Protein AF-A0A7R9V8P3-F1 (afdb_monomer)

Organism: NCBI:txid1486919

Sequence (105 aa):
PSALEPLCMHASAADFASIRLMLAGAESMPSRLIGAVKIAAPAAKLSNLYGPTECTICCVSIDVTNYDADGVASVPIGKPGINQPCYVLDASMRMCPVGVPGELV

Nearest PDB structures (foldseek):
  3l8c-assembly2_B  TM=9.059E-01  e=7.437E-07  Streptococcus pyogenes serotype M6
  7r27-assembly1_A  TM=9.185E-01  e=1.185E-06  Lactiplantibacillus plantarum subsp. plantarum NC8
  3lgx-assembly2_B  TM=9.078E-01  e=2.018E-06  Streptococcus pyogenes M1 GAS
  7r27-assembly2_B  TM=9.196E-01  e=4.792E-06  Lactiplantibacillus plantarum subsp. plantarum NC8
  3lgx-assembly4_D  TM=9.036E-01  e=9.322E-06  Streptococcus pyogenes M1 GAS

Mean predicted aligned error: 3.51 Å

Solvent-accessible surface area (backbone atoms only — not comparable to full-atom values): 6126 Å² total; per-residue (Å²): 57,79,71,56,49,60,47,35,74,74,46,48,48,75,80,33,65,83,48,56,70,46,82,35,38,93,50,86,38,50,35,69,51,53,58,41,43,51,66,20,28,68,78,35,40,38,30,37,35,33,43,57,74,93,56,63,63,54,35,26,37,32,80,42,66,82,57,85,45,82,96,44,82,58,54,73,50,63,47,58,44,91,95,35,83,72,45,43,23,42,100,83,75,41,79,47,59,92,95,51,88,54,50,80,84

InterPro domains:
  IPR000873 AMP-dependent synthetase/ligase domain [PF00501] (5-105)

Radius of gyration: 15.6 Å; Cα contacts (8 Å, |Δi|>4): 176; chains: 1; bounding box: 33×26×43 Å

pLDDT: mean 93.25, std 4.81, range [73.5, 98.44]

Secondary structure (DSSP, 8-state):
-TTHHHHHHH--TTTTTT--EEEEESSPPBHHHHHHHHHH-TTSEEEEEE--GGG-S-SEEEE-TT---TT-SB----EEPTT----EE-TTS-BPPTT---EE-

Structure (mmCIF, N/CA/C/O backbone):
data_AF-A0A7R9V8P3-F1
#
_entry.id   AF-A0A7R9V8P3-F1
#
loop_
_atom_site.group_PDB
_atom_site.id
_atom_site.type_symbol
_atom_site.label_atom_id
_atom_site.label_alt_id
_atom_site.label_comp_id
_atom_site.label_asym_id
_atom_site.label_entity_id
_atom_site.label_seq_id
_atom_site.pdbx_PDB_ins_code
_atom_site.Cartn_x
_atom_site.Cartn_y
_atom_site.Cartn_z
_atom_site.occupancy
_atom_site.B_iso_or_equiv
_atom_site.auth_seq_id
_atom_site.auth_comp_id
_atom_site.auth_asym_id
_atom_site.auth_atom_id
_atom_site.pdbx_PDB_model_num
ATOM 1 N N . PRO A 1 1 ? -2.070 -7.138 -6.489 1.00 88.50 1 PRO A N 1
ATOM 2 C CA . PRO A 1 1 ? -0.628 -7.469 -6.533 1.00 88.50 1 PRO A CA 1
ATOM 3 C C . PRO A 1 1 ? -0.290 -8.602 -7.503 1.00 88.50 1 PRO A C 1
ATOM 5 O O . PRO A 1 1 ? 0.758 -8.570 -8.142 1.00 88.50 1 PRO A O 1
ATOM 8 N N . SER A 1 2 ? -1.209 -9.560 -7.638 1.00 92.31 2 SER A N 1
ATOM 9 C CA . SER A 1 2 ? -1.158 -10.703 -8.551 1.00 92.31 2 SER A CA 1
ATOM 10 C C . SER A 1 2 ? -0.789 -10.359 -9.999 1.00 92.31 2 SER A C 1
ATOM 12 O O . SER A 1 2 ? -0.031 -11.100 -10.612 1.00 92.31 2 SER A O 1
ATOM 14 N N . ALA A 1 3 ? -1.264 -9.232 -10.540 1.00 92.94 3 ALA A N 1
ATOM 15 C CA . ALA A 1 3 ? -0.968 -8.815 -11.915 1.00 92.94 3 ALA A CA 1
ATOM 16 C C . ALA A 1 3 ? 0.432 -8.199 -12.103 1.00 92.94 3 ALA A C 1
ATOM 18 O O . ALA A 1 3 ? 1.028 -8.337 -13.170 1.00 92.94 3 ALA A O 1
ATOM 19 N N . LEU A 1 4 ? 0.968 -7.519 -11.084 1.00 93.56 4 LEU A N 1
ATOM 20 C CA . LEU A 1 4 ? 2.263 -6.836 -11.188 1.00 93.56 4 LEU A CA 1
ATOM 21 C C . LEU A 1 4 ? 3.425 -7.832 -11.215 1.00 93.56 4 LEU A C 1
ATOM 23 O O . LEU A 1 4 ? 4.424 -7.621 -11.890 1.00 93.56 4 LEU A O 1
ATOM 27 N N . GLU A 1 5 ? 3.271 -8.947 -10.514 1.00 90.81 5 GLU A N 1
ATOM 28 C CA . GLU A 1 5 ? 4.289 -9.982 -10.438 1.00 90.81 5 GLU A CA 1
ATOM 29 C C . GLU A 1 5 ? 4.669 -10.611 -11.794 1.00 90.81 5 GLU A C 1
ATOM 31 O O . GLU A 1 5 ? 5.850 -10.568 -12.145 1.00 90.81 5 GLU A O 1
ATOM 36 N N . PRO A 1 6 ? 3.737 -11.161 -12.600 1.00 92.81 6 PRO A N 1
ATOM 37 C CA . PRO A 1 6 ? 4.077 -11.686 -13.915 1.00 92.81 6 PRO A CA 1
ATOM 38 C C . PRO A 1 6 ? 4.574 -10.586 -14.855 1.00 92.81 6 PRO A C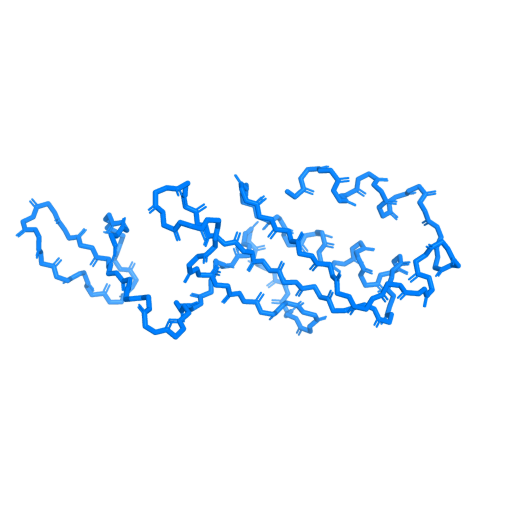 1
ATOM 40 O O . PRO A 1 6 ? 5.428 -10.873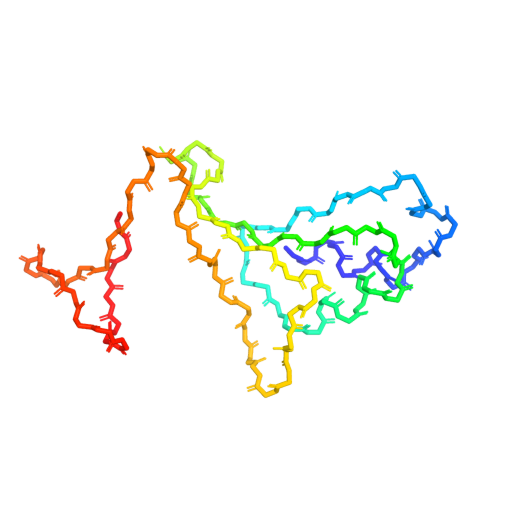 -15.689 1.00 92.81 6 PRO A O 1
ATOM 43 N N . LEU A 1 7 ? 4.116 -9.336 -14.710 1.00 93.88 7 LEU A N 1
ATOM 44 C CA . LEU A 1 7 ? 4.667 -8.213 -15.473 1.00 93.88 7 LEU A CA 1
ATOM 45 C C . LEU A 1 7 ? 6.159 -8.024 -15.176 1.00 93.88 7 LEU A C 1
ATOM 47 O O . LEU A 1 7 ? 6.950 -7.958 -16.110 1.00 93.88 7 LEU A O 1
ATOM 51 N N . CYS A 1 8 ? 6.570 -8.025 -13.906 1.00 92.81 8 CYS A N 1
ATOM 52 C CA . CYS A 1 8 ? 7.985 -7.933 -13.536 1.00 92.81 8 CYS A CA 1
ATOM 53 C C . CYS A 1 8 ? 8.825 -9.133 -14.002 1.00 92.81 8 CYS A C 1
ATOM 55 O O . CYS A 1 8 ? 10.022 -8.977 -14.213 1.00 92.81 8 CYS A O 1
ATOM 57 N N . MET A 1 9 ? 8.223 -10.315 -14.165 1.00 89.75 9 MET A N 1
ATOM 58 C CA . MET A 1 9 ? 8.933 -11.508 -14.649 1.00 89.75 9 MET A CA 1
ATOM 59 C C . MET A 1 9 ? 9.169 -11.511 -16.165 1.00 89.75 9 MET A C 1
ATOM 61 O O . MET A 1 9 ? 10.092 -12.177 -16.627 1.00 89.75 9 MET A O 1
ATOM 65 N N . HIS A 1 10 ? 8.337 -10.807 -16.938 1.00 90.94 10 HIS A N 1
ATOM 66 C CA . HIS A 1 10 ? 8.386 -10.839 -18.406 1.00 90.94 10 HIS A CA 1
ATOM 67 C C . HIS A 1 10 ? 8.825 -9.514 -19.042 1.00 90.94 10 HIS A C 1
ATOM 69 O O . HIS A 1 10 ? 9.210 -9.510 -20.209 1.00 90.94 10 HIS A O 1
ATOM 75 N N . ALA A 1 11 ? 8.767 -8.404 -18.306 1.00 88.69 11 ALA A N 1
ATOM 76 C CA . ALA A 1 11 ? 9.228 -7.098 -18.758 1.00 88.69 11 ALA A CA 1
ATOM 77 C C . ALA A 1 11 ? 10.690 -6.846 -18.364 1.00 88.69 11 ALA A C 1
ATOM 79 O O . ALA A 1 11 ? 11.191 -7.339 -17.354 1.00 88.69 11 ALA A O 1
ATOM 80 N N . SER A 1 12 ? 11.370 -6.033 -19.161 1.00 86.00 12 SER A N 1
ATOM 81 C CA . SER A 1 12 ? 12.722 -5.551 -18.905 1.00 86.00 12 SER A CA 1
ATOM 82 C C . SER A 1 12 ? 12.719 -4.162 -18.259 1.00 86.00 12 SER A C 1
ATOM 84 O O . SER A 1 12 ? 11.735 -3.423 -18.312 1.00 86.00 12 SER A O 1
ATOM 86 N N . ALA A 1 13 ? 13.873 -3.742 -17.734 1.00 87.88 13 ALA A N 1
ATOM 87 C CA . ALA A 1 13 ? 14.055 -2.373 -17.248 1.00 87.88 13 ALA A CA 1
ATOM 88 C C . ALA A 1 13 ? 13.808 -1.299 -18.320 1.00 87.88 13 ALA A C 1
ATOM 90 O O . ALA A 1 13 ? 13.415 -0.182 -17.984 1.00 87.88 13 ALA A O 1
ATOM 91 N N . ALA A 1 14 ? 14.000 -1.627 -19.602 1.00 91.38 14 ALA A N 1
ATOM 92 C CA . ALA A 1 14 ? 13.697 -0.716 -20.700 1.00 91.38 14 ALA A CA 1
ATOM 93 C C . ALA A 1 14 ? 12.183 -0.501 -20.863 1.00 91.38 14 ALA A C 1
ATOM 95 O O . ALA A 1 14 ? 11.754 0.634 -21.075 1.00 91.38 14 ALA A O 1
ATOM 96 N N . ASP A 1 15 ? 11.375 -1.550 -20.681 1.00 94.25 15 ASP A N 1
ATOM 97 C CA . ASP A 1 15 ? 9.909 -1.476 -20.779 1.00 94.25 15 ASP A CA 1
ATOM 98 C C . ASP A 1 15 ? 9.309 -0.593 -19.675 1.00 94.25 15 ASP A C 1
ATOM 100 O O . ASP A 1 15 ? 8.290 0.070 -19.874 1.00 94.25 15 ASP A O 1
ATOM 104 N N . PHE A 1 16 ? 9.979 -0.523 -18.521 1.00 95.31 16 PHE A N 1
ATOM 105 C CA . PHE A 1 16 ? 9.584 0.320 -17.393 1.00 95.31 16 PHE A CA 1
ATOM 106 C C . PHE A 1 16 ? 10.376 1.628 -17.257 1.00 95.31 16 PHE A C 1
ATOM 108 O O . PHE A 1 16 ? 10.193 2.342 -16.272 1.00 95.31 16 PHE A O 1
ATOM 115 N N . ALA A 1 17 ? 11.206 2.009 -18.234 1.00 93.62 17 ALA A N 1
ATOM 116 C CA . ALA A 1 17 ? 12.121 3.152 -18.110 1.00 93.62 17 ALA A CA 1
ATOM 117 C C . ALA A 1 17 ? 11.425 4.503 -17.819 1.00 93.62 17 ALA A C 1
ATOM 119 O O . ALA A 1 17 ? 11.997 5.396 -17.180 1.00 93.62 17 ALA A O 1
ATOM 120 N N . SER A 1 18 ? 10.184 4.676 -18.282 1.00 95.81 18 SER A N 1
ATOM 121 C CA . SER A 1 18 ? 9.381 5.882 -18.043 1.00 95.81 18 SER A CA 1
ATOM 122 C C . SER A 1 18 ? 8.511 5.803 -16.785 1.00 95.81 18 SER A C 1
ATOM 124 O O . SER A 1 18 ? 8.063 6.844 -16.299 1.00 95.81 18 SER A O 1
ATOM 126 N N . ILE A 1 19 ? 8.300 4.611 -16.216 1.00 96.31 19 ILE A N 1
ATOM 127 C CA . ILE A 1 19 ? 7.477 4.431 -15.020 1.00 96.31 19 ILE A CA 1
ATOM 128 C C . ILE A 1 19 ? 8.196 5.038 -13.813 1.00 96.31 19 ILE A C 1
ATOM 130 O O . ILE A 1 19 ? 9.393 4.853 -13.603 1.00 96.31 19 ILE A O 1
ATOM 134 N N . ARG A 1 20 ? 7.450 5.812 -13.021 1.00 96.75 20 ARG A N 1
ATOM 135 C CA . ARG A 1 20 ? 7.956 6.497 -11.818 1.00 96.75 20 ARG A CA 1
ATOM 136 C C . ARG A 1 20 ? 7.332 5.980 -10.533 1.00 96.75 20 ARG A C 1
ATOM 138 O O . ARG A 1 20 ? 7.939 6.100 -9.473 1.00 96.75 20 ARG A O 1
ATOM 145 N N . LEU A 1 21 ? 6.125 5.435 -10.623 1.00 97.12 21 LEU A N 1
ATOM 146 C CA . LEU A 1 21 ? 5.347 4.979 -9.485 1.00 97.12 21 LEU A CA 1
ATOM 147 C C . LEU A 1 21 ? 4.496 3.787 -9.909 1.00 97.12 21 LEU A C 1
ATOM 149 O O . LEU A 1 21 ? 3.742 3.871 -10.877 1.00 97.12 21 LEU A O 1
ATOM 153 N N . MET A 1 22 ? 4.622 2.699 -9.164 1.00 96.69 22 MET A N 1
ATOM 154 C CA . MET A 1 22 ? 3.783 1.518 -9.247 1.00 96.69 22 MET A CA 1
ATOM 155 C C . MET A 1 22 ? 2.925 1.456 -7.988 1.00 96.69 22 MET A C 1
ATOM 157 O O . MET A 1 22 ? 3.430 1.490 -6.866 1.00 96.69 22 MET A O 1
ATOM 161 N N . LEU A 1 23 ? 1.614 1.386 -8.187 1.00 96.19 23 LEU A N 1
ATOM 162 C CA . LEU A 1 23 ? 0.630 1.284 -7.120 1.00 96.19 23 LEU A CA 1
ATOM 163 C C . LEU A 1 23 ? 0.040 -0.123 -7.158 1.00 96.19 23 LEU A C 1
ATOM 165 O O . LEU A 1 23 ? -0.518 -0.530 -8.176 1.00 96.19 23 LEU A O 1
ATOM 169 N N . ALA A 1 24 ? 0.174 -0.867 -6.064 1.00 95.12 24 ALA A N 1
ATOM 170 C CA . ALA A 1 24 ? -0.396 -2.200 -5.924 1.00 95.12 24 ALA A CA 1
ATOM 171 C C . ALA A 1 24 ? -1.386 -2.205 -4.758 1.00 95.12 24 ALA A C 1
ATOM 173 O O . ALA A 1 24 ? -1.081 -1.680 -3.697 1.00 95.12 24 ALA A O 1
ATOM 174 N N . GLY A 1 25 ? -2.563 -2.800 -4.938 1.00 93.31 25 GLY A N 1
ATOM 175 C CA . GLY A 1 25 ? -3.575 -2.903 -3.883 1.00 93.31 25 GLY A CA 1
ATOM 176 C C . GLY A 1 25 ? -4.649 -3.938 -4.206 1.00 93.31 25 GLY A C 1
ATOM 177 O O . GLY A 1 25 ? -4.475 -4.721 -5.140 1.00 93.31 25 GLY A O 1
ATOM 178 N N . ALA A 1 26 ? -5.745 -3.933 -3.444 1.00 88.94 26 ALA A N 1
ATOM 179 C CA . ALA A 1 26 ? -6.882 -4.874 -3.511 1.00 88.94 26 ALA A CA 1
ATOM 180 C C . ALA A 1 26 ? -6.610 -6.317 -3.036 1.00 88.94 26 ALA A C 1
ATOM 182 O O . ALA A 1 26 ? -7.546 -7.075 -2.802 1.00 88.94 26 ALA A O 1
ATOM 183 N N . GLU A 1 27 ? -5.351 -6.695 -2.834 1.00 93.06 27 GLU A N 1
ATOM 184 C CA . GLU A 1 27 ? -4.939 -8.003 -2.319 1.00 93.06 27 GLU A CA 1
ATOM 185 C C . GLU A 1 27 ? -3.754 -7.815 -1.368 1.00 93.06 27 GLU A C 1
ATOM 187 O O . GLU A 1 27 ? -3.039 -6.812 -1.454 1.00 93.06 27 GLU A O 1
ATOM 192 N N . SER A 1 28 ? -3.495 -8.803 -0.508 1.00 92.75 28 SER A N 1
ATOM 193 C CA . SER A 1 28 ? -2.271 -8.818 0.297 1.00 92.75 28 SER A CA 1
ATOM 194 C C . SER A 1 28 ? -1.038 -8.819 -0.608 1.00 92.75 28 SER A C 1
ATOM 196 O O . SER A 1 28 ? -0.945 -9.605 -1.555 1.00 92.75 28 SER A O 1
ATOM 198 N N . MET A 1 29 ? -0.086 -7.929 -0.327 1.00 94.06 29 MET A N 1
ATOM 199 C CA . MET A 1 29 ? 1.153 -7.850 -1.087 1.00 94.06 29 MET A CA 1
ATOM 200 C C . MET A 1 29 ? 2.218 -8.762 -0.462 1.00 94.06 29 MET A C 1
ATOM 202 O O . MET A 1 29 ? 2.621 -8.535 0.685 1.00 94.06 29 MET A O 1
ATOM 206 N N . PRO A 1 30 ? 2.711 -9.778 -1.195 1.00 91.88 30 PRO A N 1
ATOM 207 C CA . PRO A 1 30 ? 3.794 -10.617 -0.709 1.00 91.88 30 PRO A CA 1
ATOM 208 C C . PRO A 1 30 ? 5.122 -9.852 -0.766 1.00 91.88 30 PRO A C 1
ATOM 210 O O . PRO A 1 30 ? 5.382 -9.112 -1.717 1.00 91.88 30 PRO A O 1
ATOM 213 N N . SER A 1 31 ? 5.997 -10.081 0.213 1.00 90.81 31 SER A N 1
ATOM 214 C CA . SER A 1 31 ? 7.327 -9.454 0.304 1.00 90.81 31 SER A CA 1
ATOM 215 C C . SER A 1 31 ? 8.170 -9.636 -0.964 1.00 90.81 31 SER A C 1
ATOM 217 O O . SER A 1 31 ? 8.826 -8.700 -1.417 1.00 90.81 31 SER A O 1
ATOM 219 N N . ARG A 1 32 ? 8.076 -10.807 -1.610 1.00 89.75 32 ARG A N 1
ATOM 220 C CA . ARG A 1 32 ? 8.802 -11.126 -2.855 1.00 89.75 32 ARG A CA 1
ATOM 221 C C . ARG A 1 32 ? 8.521 -10.168 -4.021 1.00 89.75 32 ARG A C 1
ATOM 223 O O . ARG A 1 32 ? 9.402 -9.965 -4.855 1.00 89.75 32 ARG A O 1
ATOM 230 N N . LEU A 1 33 ? 7.340 -9.541 -4.063 1.00 91.88 33 LEU A N 1
ATOM 231 C CA . LEU A 1 33 ? 6.992 -8.591 -5.125 1.00 91.88 33 LEU A CA 1
ATOM 232 C C . LEU A 1 33 ? 7.865 -7.329 -5.073 1.00 91.88 33 LEU A C 1
ATOM 234 O O . LEU A 1 33 ? 8.196 -6.776 -6.119 1.00 91.88 33 LEU A O 1
ATOM 238 N N . ILE A 1 34 ? 8.297 -6.909 -3.878 1.00 93.06 34 ILE A N 1
ATOM 239 C CA . ILE A 1 34 ? 9.191 -5.753 -3.709 1.00 93.06 34 ILE A CA 1
ATOM 240 C C . ILE A 1 34 ? 10.515 -6.008 -4.441 1.00 93.06 34 ILE A C 1
ATOM 242 O O . ILE A 1 34 ? 10.983 -5.161 -5.202 1.00 93.06 34 ILE A O 1
ATOM 246 N N . GLY A 1 35 ? 11.089 -7.204 -4.270 1.00 90.94 35 GLY A N 1
ATOM 247 C CA . GLY A 1 35 ? 12.320 -7.606 -4.952 1.00 90.94 35 GLY A CA 1
ATOM 248 C C . GLY A 1 35 ? 12.160 -7.671 -6.472 1.00 90.94 35 GLY A C 1
ATOM 249 O O . GLY A 1 35 ? 13.001 -7.144 -7.199 1.00 90.94 35 GLY A O 1
ATOM 250 N N . ALA A 1 36 ? 11.056 -8.251 -6.954 1.00 91.94 36 ALA A N 1
ATOM 251 C CA . ALA A 1 36 ? 10.768 -8.336 -8.386 1.00 91.94 36 ALA A CA 1
ATOM 252 C C . ALA A 1 36 ? 10.665 -6.945 -9.040 1.00 91.94 36 ALA A C 1
ATOM 254 O O . ALA A 1 36 ? 11.281 -6.704 -10.078 1.00 91.94 36 ALA A O 1
ATOM 255 N N . VAL A 1 37 ? 9.959 -6.004 -8.402 1.00 94.25 37 VAL A N 1
ATOM 256 C CA . VAL A 1 37 ? 9.839 -4.618 -8.886 1.00 94.25 37 VAL A CA 1
ATOM 257 C C . VAL A 1 37 ? 11.183 -3.896 -8.845 1.00 94.25 37 VAL A C 1
ATOM 259 O O . VAL A 1 37 ? 11.526 -3.206 -9.800 1.00 94.25 37 VAL A O 1
ATOM 262 N N . LYS A 1 38 ? 11.986 -4.083 -7.792 1.00 92.25 38 LYS A N 1
ATOM 263 C CA . LYS A 1 38 ? 13.313 -3.456 -7.679 1.00 92.25 38 LYS A CA 1
ATOM 264 C C . LYS A 1 38 ? 14.262 -3.876 -8.806 1.00 92.25 38 LYS A C 1
ATOM 266 O O . LYS A 1 38 ? 15.067 -3.064 -9.252 1.00 92.25 38 LYS A O 1
ATOM 271 N N . ILE A 1 39 ? 14.164 -5.124 -9.267 1.00 91.44 39 ILE A N 1
ATOM 272 C CA . ILE A 1 39 ? 14.948 -5.641 -10.398 1.00 91.44 39 ILE A CA 1
ATOM 273 C C . ILE A 1 39 ? 14.386 -5.125 -11.728 1.00 91.44 39 ILE A C 1
ATOM 275 O O . ILE A 1 39 ? 15.140 -4.614 -12.554 1.00 91.44 39 ILE A O 1
ATOM 279 N N . ALA A 1 40 ? 13.073 -5.254 -11.938 1.00 93.62 40 ALA A N 1
ATOM 280 C CA . ALA A 1 40 ? 12.445 -4.951 -13.221 1.00 93.62 40 ALA A CA 1
ATOM 281 C C . ALA A 1 40 ? 12.291 -3.444 -13.481 1.00 93.62 40 ALA A C 1
ATOM 283 O O . ALA A 1 40 ? 12.362 -3.015 -14.623 1.00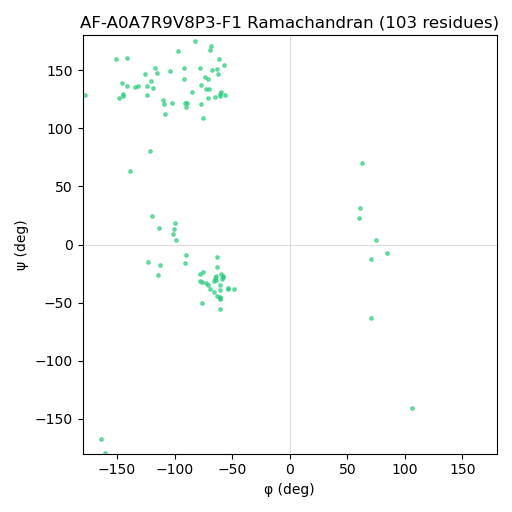 93.62 40 ALA A O 1
ATOM 284 N N . ALA A 1 41 ? 12.085 -2.626 -12.449 1.00 95.00 41 ALA A N 1
ATOM 285 C CA . ALA A 1 41 ? 11.817 -1.193 -12.555 1.00 95.00 41 ALA A CA 1
ATOM 286 C C . ALA A 1 41 ? 12.581 -0.390 -11.480 1.00 95.00 41 ALA A C 1
ATOM 288 O O . ALA A 1 41 ? 11.964 0.273 -10.646 1.00 95.00 41 ALA A O 1
ATOM 289 N N . PRO A 1 42 ? 13.927 -0.388 -11.494 1.00 92.88 42 PRO A N 1
ATOM 290 C CA . PRO A 1 42 ? 14.748 0.191 -10.421 1.00 92.88 42 PRO A CA 1
ATOM 291 C C . PRO A 1 42 ? 14.569 1.706 -10.221 1.00 92.88 42 PRO A C 1
ATOM 293 O O . PRO A 1 42 ? 14.931 2.236 -9.174 1.00 92.88 42 PRO A O 1
ATOM 296 N N . ALA A 1 43 ? 14.035 2.417 -11.219 1.00 93.94 43 ALA A N 1
ATOM 297 C CA . ALA A 1 43 ? 13.753 3.851 -11.144 1.00 93.94 43 ALA A CA 1
ATOM 298 C C . ALA A 1 43 ? 12.337 4.178 -10.627 1.00 93.94 43 ALA A C 1
ATOM 300 O O . ALA A 1 43 ? 12.030 5.349 -10.391 1.00 93.94 43 ALA A O 1
ATOM 301 N N . ALA A 1 44 ? 11.467 3.174 -10.483 1.00 96.50 44 ALA A N 1
ATOM 302 C CA . ALA A 1 44 ? 10.099 3.356 -10.027 1.00 96.50 44 ALA A CA 1
ATOM 303 C C . ALA A 1 44 ? 9.998 3.208 -8.505 1.00 96.50 44 ALA A C 1
ATOM 305 O O . ALA A 1 44 ? 10.631 2.351 -7.892 1.00 96.50 44 ALA A O 1
ATOM 306 N N . LYS A 1 45 ? 9.142 4.028 -7.898 1.00 97.38 45 LYS A N 1
ATOM 307 C CA . LYS A 1 45 ? 8.665 3.811 -6.533 1.00 97.38 45 LYS A CA 1
ATOM 308 C C . LYS A 1 45 ? 7.584 2.739 -6.515 1.00 97.38 45 LYS A C 1
ATOM 310 O O . LYS A 1 45 ? 6.838 2.613 -7.485 1.00 97.38 45 LYS A O 1
ATOM 315 N N . LEU A 1 46 ? 7.455 2.028 -5.401 1.00 97.06 46 LEU A N 1
ATOM 316 C CA . LEU A 1 46 ? 6.396 1.045 -5.183 1.00 97.06 46 LEU A CA 1
ATOM 317 C C . LEU A 1 46 ? 5.620 1.398 -3.918 1.00 97.06 46 LEU A C 1
ATOM 319 O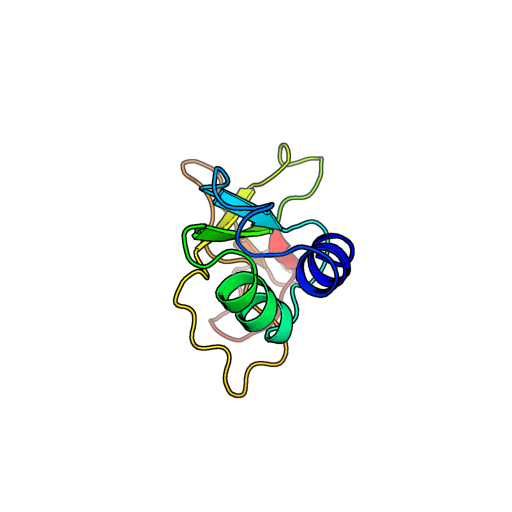 O . LEU A 1 46 ? 6.222 1.547 -2.857 1.00 97.06 46 LEU A O 1
ATOM 323 N N . SER A 1 47 ? 4.293 1.467 -4.016 1.00 97.31 47 SER A N 1
ATOM 324 C CA . SER A 1 47 ? 3.421 1.646 -2.853 1.00 97.31 47 SER A CA 1
ATOM 325 C C . SER A 1 47 ? 2.381 0.539 -2.756 1.00 97.31 47 SER A C 1
ATOM 327 O O . SER A 1 47 ? 1.744 0.187 -3.753 1.00 97.31 47 SER A O 1
ATOM 329 N N . ASN A 1 48 ? 2.184 0.040 -1.534 1.00 96.69 48 ASN A N 1
ATOM 330 C CA . ASN A 1 48 ? 1.036 -0.791 -1.192 1.00 96.69 48 ASN A CA 1
ATOM 331 C C . ASN A 1 48 ? -0.140 0.118 -0.842 1.00 96.69 48 ASN A C 1
ATOM 333 O O . ASN A 1 48 ? 0.021 1.040 -0.039 1.00 96.69 48 ASN A O 1
ATOM 337 N N . LEU A 1 49 ? -1.302 -0.151 -1.420 1.00 96.50 49 LEU A N 1
ATOM 338 C CA . LEU A 1 49 ? -2.535 0.586 -1.203 1.00 96.50 49 LEU A CA 1
ATOM 339 C C . LEU A 1 49 ? -3.613 -0.344 -0.657 1.00 96.50 49 LEU A C 1
ATOM 341 O O . LEU A 1 49 ? -3.789 -1.472 -1.123 1.00 96.50 49 LEU A O 1
ATOM 345 N N . TYR A 1 50 ? -4.395 0.178 0.274 1.00 95.75 50 TYR A N 1
ATOM 346 C CA . TYR A 1 50 ? -5.592 -0.463 0.781 1.00 95.75 50 TYR A CA 1
ATOM 347 C C . TYR A 1 50 ? -6.738 0.544 0.845 1.00 95.75 50 TYR A C 1
ATOM 349 O O . TYR A 1 50 ? -6.590 1.681 1.299 1.00 95.75 50 TYR A O 1
ATOM 357 N N . GLY A 1 51 ? -7.903 0.104 0.395 1.00 94.44 51 GLY A N 1
ATOM 358 C CA . GLY A 1 51 ? -9.151 0.828 0.540 1.00 94.44 51 GLY A CA 1
ATOM 359 C C . GLY A 1 51 ? -10.290 0.005 -0.049 1.00 94.44 51 GLY A C 1
ATOM 360 O O . GLY A 1 51 ? -10.164 -0.459 -1.184 1.00 94.44 51 GLY A O 1
ATOM 361 N N . PRO A 1 52 ? -11.384 -0.218 0.694 1.00 93.94 52 PRO A N 1
ATOM 362 C CA . PRO A 1 52 ? -12.603 -0.741 0.100 1.00 93.94 52 PRO A CA 1
ATOM 363 C C . PRO A 1 52 ? -13.243 0.321 -0.810 1.00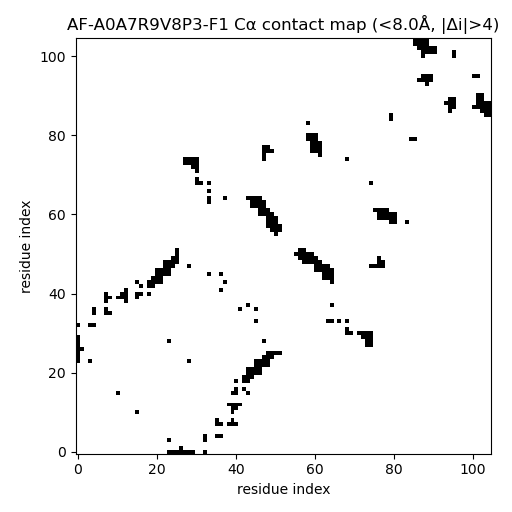 93.94 52 PRO A C 1
ATOM 365 O O . PRO A 1 52 ? -12.885 1.504 -0.772 1.00 93.94 52 PRO A O 1
ATOM 368 N N . THR A 1 53 ? -14.210 -0.092 -1.628 1.00 94.50 53 THR A N 1
ATOM 369 C CA . THR A 1 53 ? -14.871 0.804 -2.595 1.00 94.50 53 THR A CA 1
ATOM 370 C C . THR A 1 53 ? -15.564 1.972 -1.887 1.00 94.50 53 THR A C 1
ATOM 372 O O . THR A 1 53 ? -15.476 3.116 -2.331 1.00 94.50 53 THR A O 1
ATOM 375 N N . GLU A 1 54 ? -16.177 1.694 -0.739 1.00 95.38 54 GLU A N 1
ATOM 376 C CA . GLU A 1 54 ? -16.900 2.610 0.142 1.00 95.38 54 GLU A CA 1
ATOM 377 C C . GLU A 1 54 ? -16.016 3.754 0.663 1.00 95.38 54 GLU A C 1
ATOM 379 O O . GLU A 1 54 ? -16.511 4.847 0.933 1.00 95.38 54 GLU A O 1
ATOM 384 N N . CYS A 1 55 ? -14.698 3.539 0.730 1.00 90.44 55 CYS A N 1
ATOM 385 C CA . CYS A 1 55 ? -13.719 4.523 1.193 1.00 90.44 55 CYS A CA 1
ATOM 386 C C . CYS A 1 55 ? -12.996 5.249 0.042 1.00 90.44 55 CYS A C 1
ATOM 388 O O . CYS A 1 55 ? -11.956 5.866 0.264 1.00 90.44 55 CYS A O 1
ATOM 390 N N . THR A 1 56 ? -13.555 5.215 -1.177 1.00 90.50 56 THR A N 1
ATOM 391 C CA . THR A 1 56 ? -13.052 5.928 -2.369 1.00 90.50 56 THR A CA 1
ATOM 392 C C . THR A 1 56 ? -11.656 5.465 -2.812 1.00 90.50 56 THR A C 1
ATOM 394 O O . THR A 1 56 ? -10.677 6.205 -2.747 1.00 90.50 56 THR A O 1
ATOM 397 N N . ILE A 1 57 ? -11.577 4.237 -3.338 1.00 91.00 57 ILE A N 1
ATOM 398 C CA . ILE A 1 57 ? -10.380 3.604 -3.936 1.00 91.00 57 ILE A CA 1
ATOM 399 C C . ILE A 1 57 ? -9.291 3.238 -2.916 1.00 91.00 57 ILE A C 1
ATOM 401 O O . ILE A 1 57 ? -8.941 2.070 -2.786 1.00 91.00 57 ILE A O 1
ATOM 405 N N . CYS A 1 58 ? -8.703 4.219 -2.235 1.00 92.31 58 CYS A N 1
ATOM 406 C CA . CYS A 1 58 ? -7.573 4.031 -1.330 1.00 92.31 58 CYS A CA 1
ATOM 407 C C . CYS A 1 58 ? -7.694 4.995 -0.151 1.00 92.31 58 CYS A C 1
ATOM 409 O O . CYS A 1 58 ? -7.791 6.208 -0.341 1.00 92.31 58 CYS A O 1
ATOM 411 N N . CYS A 1 59 ? -7.615 4.459 1.064 1.00 94.62 59 CYS A N 1
ATOM 412 C CA . CYS A 1 59 ? -7.608 5.247 2.296 1.00 94.62 59 CYS A CA 1
ATOM 413 C C . CYS A 1 59 ? -6.380 4.989 3.176 1.00 94.62 59 CYS A C 1
ATOM 415 O O . CYS A 1 59 ? -6.085 5.798 4.052 1.00 94.62 59 CYS A O 1
ATOM 417 N N . VAL A 1 60 ? -5.632 3.909 2.932 1.00 96.81 60 VAL A N 1
ATOM 418 C CA . VAL A 1 60 ? -4.415 3.545 3.666 1.00 96.81 60 VAL A CA 1
ATOM 419 C C . VAL A 1 60 ? -3.317 3.196 2.667 1.00 96.81 60 VAL A C 1
ATOM 421 O O . VAL A 1 60 ? -3.566 2.507 1.678 1.00 96.81 60 VAL A O 1
ATOM 424 N N . SER A 1 61 ? -2.097 3.676 2.902 1.00 96.88 61 SER A N 1
ATOM 425 C CA . SER A 1 61 ? -0.966 3.352 2.031 1.00 96.88 61 SER A CA 1
ATOM 426 C C . SER A 1 61 ? 0.380 3.346 2.745 1.00 96.88 61 SER A C 1
ATOM 428 O O . SER A 1 61 ? 0.560 3.950 3.808 1.00 96.88 61 SER A O 1
ATOM 430 N N . ILE A 1 62 ? 1.351 2.673 2.130 1.00 96.62 62 ILE A N 1
ATOM 431 C CA . ILE A 1 62 ? 2.764 2.703 2.514 1.00 96.62 62 ILE A CA 1
ATOM 432 C C . ILE A 1 62 ? 3.651 2.698 1.268 1.00 96.62 62 ILE A C 1
ATOM 434 O O . ILE A 1 62 ? 3.416 1.933 0.334 1.00 96.62 62 ILE A O 1
ATOM 438 N N . ASP A 1 63 ? 4.682 3.544 1.265 1.00 96.94 63 ASP A N 1
ATOM 439 C CA . ASP A 1 63 ? 5.792 3.464 0.310 1.00 96.94 63 ASP A CA 1
ATOM 440 C C . ASP A 1 63 ? 6.726 2.330 0.746 1.00 96.94 63 ASP A C 1
ATOM 442 O O . ASP A 1 63 ? 7.252 2.341 1.862 1.00 96.94 63 ASP A O 1
ATOM 446 N N . VAL A 1 64 ? 6.907 1.345 -0.131 1.00 96.12 64 VAL A N 1
ATOM 447 C CA . VAL A 1 64 ? 7.746 0.168 0.111 1.00 96.12 64 VAL A CA 1
ATOM 448 C C . VAL A 1 64 ? 8.979 0.112 -0.786 1.00 96.12 64 VAL A C 1
ATOM 450 O O . VAL A 1 64 ? 9.645 -0.917 -0.854 1.00 96.12 64 VAL A O 1
ATOM 453 N N . THR A 1 65 ? 9.323 1.214 -1.456 1.00 94.38 65 THR A N 1
ATOM 454 C CA . THR A 1 65 ? 10.443 1.286 -2.411 1.00 94.38 65 THR A CA 1
ATOM 455 C C . THR A 1 65 ? 11.760 0.792 -1.802 1.00 94.38 65 THR A C 1
ATOM 457 O O . THR A 1 65 ? 12.536 0.104 -2.460 1.00 94.38 65 THR A O 1
ATOM 460 N N . ASN A 1 66 ? 11.993 1.110 -0.524 1.00 90.25 66 ASN A N 1
ATOM 461 C CA . ASN A 1 66 ? 13.168 0.684 0.244 1.00 90.25 66 ASN A CA 1
ATOM 462 C C . ASN A 1 66 ? 12.786 -0.156 1.473 1.00 90.25 66 ASN A C 1
ATOM 464 O O . ASN A 1 66 ? 13.509 -0.150 2.467 1.00 90.25 66 ASN A O 1
ATOM 468 N N . TYR A 1 67 ? 11.627 -0.815 1.445 1.00 90.69 67 TYR A N 1
ATOM 469 C CA . TYR A 1 67 ? 11.167 -1.619 2.573 1.00 90.69 67 TYR A CA 1
ATOM 470 C C . TYR A 1 67 ? 12.014 -2.883 2.704 1.00 90.69 67 TYR A C 1
ATOM 472 O O . TYR A 1 67 ? 12.153 -3.641 1.743 1.00 90.69 67 TYR A O 1
ATOM 480 N N . ASP A 1 68 ? 12.566 -3.094 3.897 1.00 85.81 68 ASP A N 1
ATOM 481 C CA . ASP A 1 68 ? 13.221 -4.348 4.242 1.00 85.81 68 ASP A CA 1
ATOM 482 C C . ASP A 1 68 ? 12.145 -5.405 4.489 1.00 85.81 68 ASP A C 1
ATOM 484 O O . ASP A 1 68 ? 11.364 -5.324 5.439 1.00 85.81 68 ASP A O 1
ATOM 488 N N . ALA A 1 69 ? 12.055 -6.347 3.557 1.00 79.19 69 ALA A N 1
ATOM 489 C CA . ALA A 1 69 ? 11.031 -7.374 3.552 1.00 79.19 69 ALA A CA 1
ATOM 490 C C . ALA A 1 69 ? 11.538 -8.708 4.127 1.00 79.19 69 ALA A C 1
ATOM 492 O O . ALA A 1 69 ? 10.792 -9.694 4.114 1.00 79.19 69 ALA A O 1
ATOM 493 N N . ASP A 1 70 ? 12.780 -8.752 4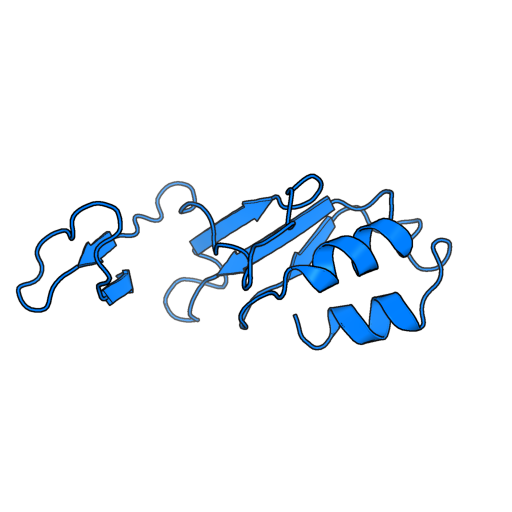.625 1.00 78.31 70 ASP A N 1
ATOM 494 C CA . ASP A 1 70 ? 13.387 -9.966 5.158 1.00 78.31 70 ASP A CA 1
ATOM 495 C C . ASP A 1 70 ? 12.641 -10.441 6.413 1.00 78.31 70 ASP A C 1
ATOM 497 O O . ASP A 1 70 ? 12.402 -9.702 7.367 1.00 78.31 70 ASP A O 1
ATOM 501 N N . GLY A 1 71 ? 12.223 -11.709 6.401 1.00 73.50 71 GLY A N 1
ATOM 502 C CA . GLY A 1 71 ? 11.486 -12.322 7.511 1.00 73.50 71 GLY A CA 1
ATOM 503 C C . GLY A 1 71 ? 10.017 -11.897 7.642 1.00 73.50 71 GLY A C 1
ATOM 504 O O . GLY A 1 71 ? 9.343 -12.360 8.563 1.00 73.50 71 GLY A O 1
ATOM 505 N N . VAL A 1 72 ? 9.484 -11.077 6.727 1.00 78.25 72 VAL A N 1
ATOM 506 C CA . VAL A 1 72 ? 8.080 -10.638 6.748 1.00 78.25 72 VAL A CA 1
ATOM 507 C C . VAL A 1 72 ? 7.254 -11.426 5.726 1.00 78.25 72 VAL A C 1
ATOM 509 O O . VAL A 1 72 ? 7.526 -11.407 4.524 1.00 78.25 72 VAL A O 1
ATOM 512 N N . ALA A 1 73 ? 6.205 -12.106 6.199 1.00 74.06 73 ALA A N 1
ATOM 513 C CA . ALA A 1 73 ? 5.324 -12.904 5.342 1.00 74.06 73 ALA A CA 1
ATOM 514 C C . ALA A 1 73 ? 4.433 -12.045 4.420 1.00 74.06 73 ALA A C 1
ATOM 516 O O . ALA A 1 73 ? 4.164 -12.430 3.283 1.00 74.06 73 ALA A O 1
ATOM 517 N N . SER A 1 74 ? 3.990 -10.873 4.888 1.00 82.00 74 SER A N 1
ATOM 518 C CA . SER A 1 74 ? 3.113 -9.961 4.143 1.00 82.00 74 SER A CA 1
ATOM 519 C C . SER A 1 74 ? 3.419 -8.503 4.452 1.00 82.00 74 SER A C 1
ATOM 521 O O . SER A 1 74 ? 3.611 -8.136 5.611 1.00 82.00 74 SER A O 1
ATOM 523 N N . VAL A 1 75 ? 3.398 -7.659 3.426 1.00 92.19 75 VAL A N 1
ATOM 524 C CA . VAL A 1 75 ? 3.675 -6.229 3.569 1.00 92.19 75 VAL A CA 1
ATOM 525 C C . VAL A 1 75 ? 2.500 -5.530 4.273 1.00 92.19 75 VAL A C 1
ATOM 527 O O . VAL A 1 75 ? 1.350 -5.759 3.887 1.00 92.19 75 VAL A O 1
ATOM 530 N N . PRO A 1 76 ? 2.744 -4.663 5.277 1.00 93.69 76 PRO A N 1
ATOM 531 C CA . PRO A 1 76 ? 1.690 -3.876 5.913 1.00 93.69 76 PRO A CA 1
ATOM 532 C C . PRO A 1 76 ? 0.909 -3.016 4.908 1.00 93.69 76 PRO A C 1
ATOM 534 O O . PRO A 1 76 ? 1.440 -2.606 3.877 1.00 93.69 76 PRO A O 1
ATOM 537 N N . ILE A 1 77 ? -0.343 -2.686 5.228 1.00 95.00 77 ILE A N 1
ATOM 538 C CA . ILE A 1 77 ? -1.147 -1.761 4.407 1.00 95.00 77 ILE A CA 1
ATOM 539 C C . ILE A 1 77 ? -0.729 -0.296 4.587 1.00 95.00 77 ILE A C 1
ATOM 541 O O . ILE A 1 77 ? -0.920 0.511 3.684 1.00 95.00 77 ILE A O 1
ATOM 545 N N . GLY A 1 78 ? -0.108 0.038 5.725 1.00 95.12 78 GLY A N 1
ATOM 546 C CA . GLY A 1 78 ? 0.492 1.345 5.966 1.00 95.12 78 GLY A CA 1
ATOM 547 C C . GLY A 1 78 ? -0.276 2.247 6.916 1.00 95.12 78 GLY A C 1
ATOM 548 O O . GLY A 1 78 ? -0.763 1.797 7.951 1.00 95.12 78 GLY A O 1
ATOM 549 N N . LYS A 1 79 ? -0.306 3.542 6.587 1.00 96.19 79 LYS A N 1
ATOM 550 C CA . LYS A 1 79 ? -0.939 4.587 7.396 1.00 96.19 79 LYS A CA 1
ATOM 551 C C . LYS A 1 79 ? -2.098 5.237 6.647 1.00 96.19 79 LYS A C 1
ATOM 553 O O . LYS A 1 79 ? -2.066 5.275 5.413 1.00 96.19 79 LYS A O 1
ATOM 558 N N . PRO A 1 80 ? -3.101 5.755 7.370 1.00 96.88 80 PRO A N 1
ATOM 559 C CA . PRO A 1 80 ? -4.240 6.390 6.736 1.00 96.88 80 PRO A CA 1
ATOM 560 C C . PRO A 1 80 ? -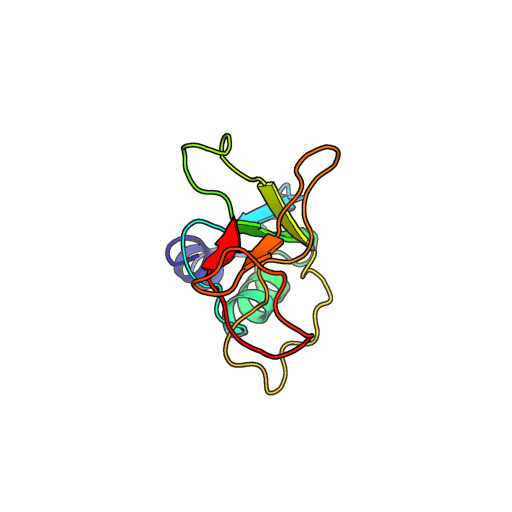3.848 7.691 6.035 1.00 96.88 80 PRO A C 1
ATOM 562 O O . PRO A 1 80 ? -2.898 8.370 6.439 1.00 96.88 80 PRO A O 1
ATOM 565 N N . GLY A 1 81 ? -4.579 8.023 4.976 1.00 94.31 81 GLY A N 1
ATOM 566 C CA . GLY A 1 81 ? -4.427 9.272 4.247 1.00 94.31 81 GLY A CA 1
ATOM 567 C C . GLY A 1 81 ? -4.874 10.491 5.054 1.00 94.31 81 GLY A C 1
ATOM 568 O O . GLY A 1 81 ? -5.470 10.404 6.131 1.00 94.31 81 GLY A O 1
ATOM 569 N N . ILE A 1 82 ? -4.578 11.673 4.515 1.00 94.94 82 ILE A N 1
ATOM 570 C CA . ILE A 1 82 ? -5.000 12.940 5.117 1.00 94.94 82 ILE A CA 1
ATOM 571 C C . ILE A 1 82 ? -6.532 12.971 5.170 1.00 94.94 82 ILE A C 1
ATOM 573 O O . ILE A 1 82 ? -7.190 12.748 4.158 1.00 94.94 82 ILE A O 1
ATOM 577 N N . ASN A 1 83 ? -7.089 13.280 6.345 1.00 93.56 83 ASN A N 1
ATOM 578 C CA . ASN A 1 83 ? -8.535 13.332 6.600 1.00 93.56 83 ASN A CA 1
ATOM 579 C C . ASN A 1 83 ? -9.284 12.006 6.360 1.00 93.56 83 ASN A C 1
ATOM 581 O O . ASN A 1 83 ? -10.494 12.016 6.153 1.00 93.56 83 ASN A O 1
ATOM 585 N N . GLN A 1 84 ? -8.586 10.871 6.418 1.00 93.94 84 GLN A N 1
ATOM 586 C CA . GLN A 1 84 ? -9.173 9.534 6.327 1.00 93.94 84 GLN A CA 1
ATOM 587 C C . GLN A 1 84 ? -8.824 8.768 7.609 1.00 93.94 84 GLN A C 1
ATOM 589 O O . GLN A 1 84 ? -7.832 8.047 7.623 1.00 93.94 84 GLN A O 1
ATOM 594 N N . PRO A 1 85 ? -9.539 8.975 8.730 1.00 93.31 85 PRO A N 1
ATOM 595 C CA . PRO A 1 85 ? -9.242 8.251 9.961 1.00 93.31 85 PRO A CA 1
ATOM 596 C C . PRO A 1 85 ? -9.466 6.747 9.766 1.00 93.31 85 PRO A C 1
ATOM 598 O O . PRO A 1 85 ? -10.285 6.340 8.950 1.00 93.31 85 PRO A O 1
ATOM 601 N N . CYS A 1 86 ? -8.714 5.939 10.508 1.00 95.12 86 CYS A N 1
ATOM 602 C CA . CYS A 1 86 ? -8.789 4.486 10.450 1.00 95.12 86 CYS A CA 1
ATOM 603 C C . CYS A 1 86 ? -8.541 3.936 11.854 1.00 95.12 86 CYS A C 1
ATOM 605 O O . CYS A 1 86 ? -7.566 4.328 12.510 1.00 95.12 86 CYS A O 1
ATOM 607 N N . TYR A 1 87 ? -9.421 3.061 12.317 1.00 96.50 87 TYR A N 1
ATOM 608 C CA . TYR A 1 87 ? -9.446 2.549 13.678 1.00 96.50 87 TYR A CA 1
ATOM 609 C C . TYR A 1 87 ? -9.420 1.025 13.675 1.00 96.50 87 TYR A C 1
ATOM 611 O O . TYR A 1 87 ? -9.981 0.386 12.794 1.00 96.50 87 TYR A O 1
ATOM 619 N N . VAL A 1 88 ? -8.778 0.442 14.688 1.00 97.88 88 VAL A N 1
ATOM 620 C CA . VAL A 1 88 ? -8.838 -1.001 14.946 1.00 97.88 88 VAL A CA 1
ATOM 621 C C . VAL A 1 88 ? -9.674 -1.198 16.199 1.00 97.88 88 VAL A C 1
ATOM 623 O O . VAL A 1 88 ? -9.262 -0.763 17.278 1.00 97.88 88 VAL A O 1
ATOM 626 N N . L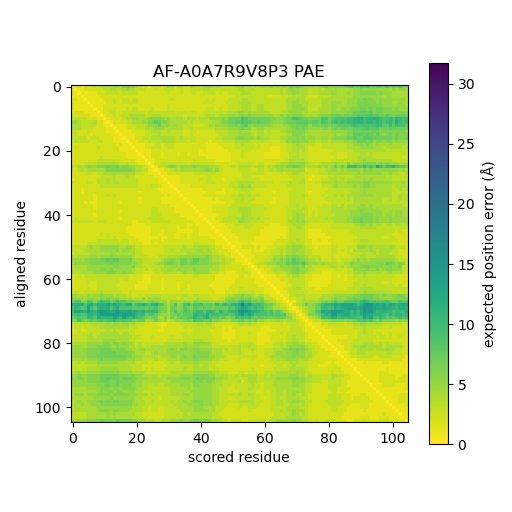EU A 1 89 ? -10.853 -1.794 16.045 1.00 98.44 89 LEU A N 1
ATOM 627 C CA . LEU A 1 89 ? -11.881 -1.872 17.077 1.00 98.44 89 LEU A CA 1
ATOM 628 C C . LEU A 1 89 ? -12.148 -3.313 17.527 1.00 98.44 89 LEU A C 1
ATOM 630 O O . LEU A 1 89 ? -12.061 -4.259 16.744 1.00 98.44 89 LEU A O 1
ATOM 634 N N . ASP A 1 90 ? -12.491 -3.477 18.802 1.00 98.00 90 ASP A N 1
ATOM 635 C CA . ASP A 1 90 ? -13.040 -4.721 19.341 1.00 98.00 90 ASP A CA 1
ATOM 636 C C . ASP A 1 90 ? -14.556 -4.836 19.078 1.00 98.00 90 ASP A C 1
ATOM 638 O O . ASP A 1 90 ? -15.209 -3.901 18.613 1.00 98.00 90 ASP A O 1
ATOM 642 N N . ALA A 1 91 ? -15.154 -5.976 19.440 1.00 97.19 91 ALA A N 1
ATOM 643 C CA . ALA A 1 91 ? -16.593 -6.219 19.267 1.00 97.19 91 ALA A CA 1
ATOM 644 C C . ALA A 1 91 ? -17.504 -5.272 20.083 1.00 97.19 91 ALA A C 1
ATOM 646 O O . ALA A 1 91 ? -18.718 -5.265 19.899 1.00 97.19 91 ALA A O 1
ATOM 647 N N . SER A 1 92 ? -16.944 -4.498 21.017 1.00 97.56 92 SER A N 1
ATOM 648 C CA . SER A 1 92 ? -17.644 -3.467 21.790 1.00 97.56 92 SER A CA 1
ATOM 649 C C . SER A 1 92 ? -17.391 -2.049 21.257 1.00 97.56 92 SER A C 1
ATOM 651 O O . SER A 1 92 ? -17.705 -1.088 21.962 1.00 97.56 92 SER A O 1
ATOM 653 N N . MET A 1 93 ? -16.830 -1.903 20.049 1.00 97.12 93 MET A N 1
ATOM 654 C CA . MET A 1 93 ? -16.473 -0.624 19.419 1.00 97.12 93 MET A CA 1
ATOM 655 C C . MET A 1 93 ? -15.438 0.193 20.210 1.00 97.12 93 MET A C 1
ATOM 657 O O . MET A 1 93 ? -15.453 1.426 20.189 1.00 97.12 93 MET A O 1
ATOM 661 N N . ARG A 1 94 ? -14.528 -0.475 20.929 1.00 98.06 94 ARG A N 1
ATOM 662 C CA . ARG A 1 94 ? -13.409 0.173 21.633 1.00 98.06 94 ARG A CA 1
ATOM 663 C C . ARG A 1 94 ? -12.105 -0.045 20.879 1.00 98.06 94 ARG A C 1
ATOM 665 O O . ARG A 1 94 ? -11.915 -1.081 20.258 1.00 98.06 94 ARG A O 1
ATOM 672 N N . MET A 1 95 ? -11.188 0.916 20.981 1.00 97.94 95 MET A N 1
ATOM 673 C CA . MET A 1 95 ? -9.859 0.811 20.372 1.00 97.94 95 MET A CA 1
ATOM 674 C C . MET A 1 95 ? -9.083 -0.390 20.921 1.00 97.94 95 MET A C 1
ATOM 676 O O . MET A 1 95 ? -8.892 -0.506 22.135 1.00 97.94 95 MET A O 1
ATOM 680 N N . CYS A 1 96 ? -8.574 -1.232 20.025 1.00 98.38 96 CYS A 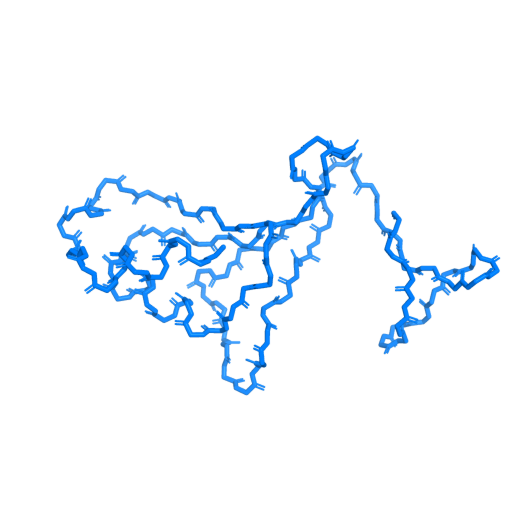N 1
ATOM 681 C CA . CYS A 1 96 ? -7.658 -2.307 20.380 1.00 98.38 96 CYS A CA 1
ATOM 682 C C . CYS A 1 96 ? -6.275 -1.750 20.774 1.00 98.38 96 CYS A C 1
ATOM 684 O O . CYS A 1 96 ? -5.779 -0.808 20.146 1.00 98.38 96 CYS A O 1
ATOM 686 N N . PRO A 1 97 ? -5.602 -2.342 21.779 1.00 97.69 97 PRO A N 1
ATOM 687 C CA . PRO A 1 97 ? -4.193 -2.072 22.047 1.00 97.69 97 PRO A CA 1
ATOM 688 C C . PRO A 1 97 ? -3.289 -2.465 20.870 1.00 97.69 97 PRO A C 1
ATOM 690 O O . PRO A 1 97 ? -3.633 -3.312 20.046 1.00 97.69 97 PRO A O 1
ATOM 693 N N . VAL A 1 98 ? -2.080 -1.900 20.829 1.00 96.38 98 VAL A N 1
ATOM 694 C CA . VAL A 1 98 ? -1.076 -2.236 19.807 1.00 96.38 98 VAL A CA 1
ATOM 695 C C . VAL A 1 98 ? -0.785 -3.740 19.809 1.00 96.38 98 VAL A C 1
ATOM 697 O O . VAL A 1 98 ? -0.476 -4.319 20.847 1.00 96.38 98 VAL A O 1
ATOM 700 N N . GLY A 1 99 ? -0.862 -4.357 18.628 1.00 95.12 99 GLY A N 1
ATOM 701 C CA . GLY A 1 99 ? -0.595 -5.784 18.425 1.00 95.12 99 GLY A CA 1
ATOM 702 C C . GLY A 1 99 ? -1.784 -6.708 18.701 1.00 95.12 99 GLY A C 1
ATOM 703 O O . GLY A 1 99 ? -1.694 -7.894 18.396 1.00 95.12 99 GLY A O 1
ATOM 704 N N . VAL A 1 100 ? -2.899 -6.189 19.227 1.00 97.62 100 VAL A N 1
ATOM 705 C CA . VAL A 1 100 ? -4.134 -6.961 19.413 1.00 97.62 100 VAL A CA 1
ATOM 706 C C . VAL A 1 100 ? -4.992 -6.847 18.145 1.00 97.62 100 VAL A C 1
ATOM 708 O O . VAL A 1 100 ? -5.335 -5.729 17.757 1.00 97.62 100 VAL A O 1
ATOM 711 N N . PRO A 1 101 ? -5.346 -7.965 17.480 1.00 97.12 101 PRO A N 1
ATOM 712 C CA . PRO A 1 101 ? -6.210 -7.933 16.301 1.00 97.12 101 PRO A CA 1
ATOM 713 C C . PRO A 1 101 ? -7.605 -7.377 16.613 1.00 97.12 101 PRO A C 1
ATOM 715 O O . PRO A 1 101 ? -8.146 -7.610 17.692 1.00 97.12 101 PRO A O 1
ATOM 718 N N . GLY A 1 102 ? -8.200 -6.686 15.644 1.00 97.81 102 GLY A N 1
ATOM 719 C CA . GLY A 1 102 ? -9.559 -6.150 15.705 1.00 97.81 102 GLY A CA 1
ATOM 720 C C . GLY A 1 102 ? -10.100 -5.852 14.308 1.00 97.81 102 GLY A C 1
ATOM 721 O O . GLY A 1 102 ? -9.414 -6.083 13.309 1.00 97.81 102 GLY A O 1
ATOM 722 N N . GLU A 1 103 ? -11.328 -5.352 14.244 1.00 97.81 103 GLU A N 1
ATOM 723 C CA . GLU A 1 103 ? -11.975 -4.918 13.006 1.00 97.81 103 GLU A CA 1
ATOM 724 C C . GLU A 1 103 ? -11.434 -3.555 12.563 1.00 97.81 103 GLU A C 1
ATOM 726 O O . GLU A 1 103 ? -11.243 -2.664 13.389 1.00 97.81 103 GLU A O 1
ATOM 731 N N . LEU A 1 104 ? -11.173 -3.400 11.263 1.00 96.50 104 LEU A N 1
ATOM 732 C CA . LEU A 1 104 ? -10.702 -2.148 10.677 1.00 96.50 104 LEU A CA 1
ATOM 733 C C . LEU A 1 104 ? -11.897 -1.307 10.210 1.00 96.50 104 LEU A C 1
ATOM 735 O O . LEU A 1 104 ? -12.650 -1.771 9.354 1.00 96.50 104 LEU A O 1
ATOM 739 N N . VAL A 1 105 ? -12.031 -0.085 10.736 1.00 94.25 105 VAL A N 1
ATOM 740 C CA . VAL A 1 105 ? -13.117 0.866 10.424 1.00 94.25 105 VAL A CA 1
ATOM 741 C C . VAL A 1 105 ? -12.561 2.217 10.004 1.00 94.25 105 VAL A C 1
ATOM 743 O O . VAL A 1 105 ? -11.675 2.736 10.724 1.00 94.25 105 VAL A O 1
#

Foldseek 3Di:
DVVLQVVLVPAACVNQVPAAEDEDEPDWAFLVSLVSCCHRHVNHWYKYFDDDVVQPRGFFMDTCNPPDCPPPGTDDNHGGDDPRDKAFAAPVRDGDDPPDHGDID